Protein AF-A0A0T0PX88-F1 (afdb_monomer_lite)

pLDDT: mean 82.86, std 15.54, range [36.75, 94.56]

Secondary structure (DSSP, 8-state):
---HHHHEEEHHHHHHHHHT--HHHHHHHHHHT-S-EE--TT--S-EEEHHHHHHHHHTTTPPTTTTTT--

Foldseek 3Di:
DDDQVNQKAWALVSLCVQQVHDSVVSVVCVVVVLAAWDDDPPDPHIMDGSVVRCVSQVVVVHHRNPPNPPD

Radius of gyration: 11.99 Å; chains: 1; bounding box: 27×30×26 Å

Sequence (71 aa):
MNRLADDILRGAKAIAEFTGLEEWEVYYLKKSGALPVFKLPGCRGLFARKSEIERAFSARGLQAGGLAEAA

Structure (mmCIF, N/CA/C/O backbone):
data_AF-A0A0T0PX88-F1
#
_entry.id   AF-A0A0T0PX88-F1
#
loop_
_atom_site.group_PDB
_atom_site.id
_atom_site.type_symbol
_atom_site.label_atom_id
_atom_site.label_alt_id
_atom_site.label_comp_id
_atom_site.label_asym_id
_atom_site.label_entity_id
_atom_site.label_seq_id
_atom_site.pdbx_PDB_ins_code
_atom_site.Cartn_x
_atom_site.Cartn_y
_atom_site.Cartn_z
_atom_site.occupancy
_atom_site.B_iso_or_equiv
_atom_site.auth_seq_id
_atom_site.auth_comp_id
_atom_site.auth_asym_id
_atom_site.auth_atom_id
_atom_site.pdbx_PDB_model_num
ATOM 1 N N . MET A 1 1 ? -15.549 -12.604 -13.455 1.00 43.97 1 MET A N 1
ATOM 2 C CA . MET A 1 1 ? -14.154 -13.021 -13.730 1.00 43.97 1 MET A CA 1
ATOM 3 C C . MET A 1 1 ? -13.251 -11.830 -13.460 1.00 43.97 1 MET A C 1
ATOM 5 O O . MET A 1 1 ? -13.277 -10.891 -14.242 1.00 43.97 1 MET A O 1
ATOM 9 N N . ASN A 1 2 ? -12.536 -11.827 -12.332 1.00 52.50 2 ASN A N 1
ATOM 10 C CA . ASN A 1 2 ? -11.657 -10.718 -11.955 1.00 52.50 2 ASN A CA 1
ATOM 11 C C . ASN A 1 2 ? -10.312 -10.901 -12.679 1.00 52.50 2 ASN A C 1
ATOM 13 O O . ASN A 1 2 ? -9.624 -11.897 -12.449 1.00 52.50 2 ASN A O 1
ATOM 17 N N . ARG A 1 3 ? -9.979 -10.027 -13.635 1.00 64.12 3 ARG A N 1
ATOM 18 C CA . ARG A 1 3 ? -8.708 -10.108 -14.369 1.00 64.12 3 ARG A CA 1
ATOM 19 C C . ARG A 1 3 ? -7.611 -9.577 -13.448 1.00 64.12 3 ARG A C 1
ATOM 21 O O . ARG A 1 3 ? -7.733 -8.478 -12.932 1.00 64.12 3 ARG A O 1
ATOM 28 N N . LEU A 1 4 ? -6.520 -10.327 -13.274 1.00 62.94 4 LEU A N 1
ATOM 29 C CA . LEU A 1 4 ? -5.374 -9.931 -12.432 1.00 62.94 4 LEU A CA 1
ATOM 30 C C . LEU A 1 4 ? -4.824 -8.532 -12.768 1.00 62.94 4 LEU A C 1
ATOM 32 O O . LEU A 1 4 ? -4.234 -7.880 -11.915 1.00 62.94 4 LEU A O 1
ATOM 36 N N . ALA A 1 5 ? -5.027 -8.065 -14.001 1.00 67.56 5 ALA A N 1
ATOM 37 C CA . ALA A 1 5 ? -4.659 -6.720 -14.424 1.00 67.56 5 ALA A CA 1
ATOM 38 C C . ALA A 1 5 ? -5.418 -5.612 -13.665 1.00 67.56 5 ALA A C 1
ATOM 40 O O . ALA A 1 5 ? -4.818 -4.583 -13.369 1.00 67.56 5 ALA A O 1
ATOM 41 N N . ASP A 1 6 ? -6.690 -5.831 -13.317 1.00 79.19 6 ASP A N 1
ATOM 42 C CA . ASP A 1 6 ? -7.547 -4.860 -12.622 1.00 79.19 6 ASP A CA 1
ATOM 43 C C . ASP A 1 6 ? -7.306 -4.819 -1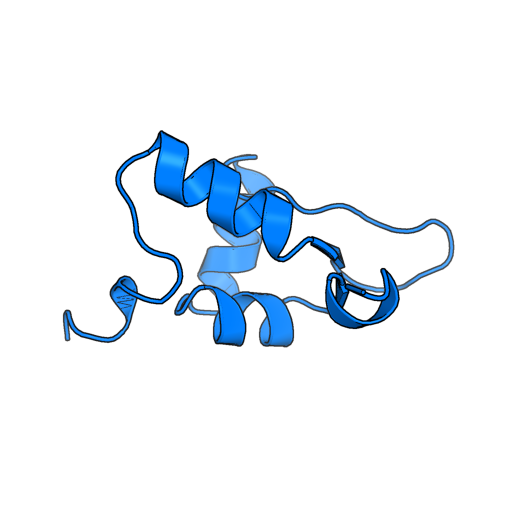1.100 1.00 79.19 6 ASP A C 1
ATOM 45 O O . ASP A 1 6 ? -7.673 -3.845 -10.433 1.00 79.19 6 ASP A O 1
ATOM 49 N N . ASP A 1 7 ? -6.661 -5.856 -10.552 1.00 89.12 7 ASP A N 1
ATOM 50 C CA . ASP A 1 7 ? -6.329 -5.983 -9.126 1.00 89.12 7 ASP A CA 1
ATOM 51 C C . ASP A 1 7 ? -5.021 -5.263 -8.747 1.00 89.12 7 ASP A C 1
ATOM 53 O O . ASP A 1 7 ? -4.773 -5.015 -7.570 1.00 89.12 7 ASP A O 1
ATOM 57 N N . ILE A 1 8 ? -4.178 -4.888 -9.718 1.00 91.75 8 ILE A N 1
ATOM 58 C CA . ILE A 1 8 ? -2.867 -4.278 -9.445 1.00 91.75 8 ILE A CA 1
ATOM 59 C C . ILE A 1 8 ? -2.943 -2.748 -9.459 1.00 91.75 8 ILE A C 1
ATOM 61 O O . ILE A 1 8 ? -3.239 -2.126 -10.478 1.00 91.75 8 ILE A O 1
ATOM 65 N N . LEU A 1 9 ? -2.541 -2.138 -8.347 1.00 93.31 9 LEU A N 1
ATOM 66 C CA . LEU A 1 9 ? -2.265 -0.709 -8.221 1.00 93.31 9 LEU A CA 1
ATOM 67 C C . LEU A 1 9 ? -0.798 -0.428 -8.548 1.00 93.31 9 LEU A C 1
ATOM 69 O O . LEU A 1 9 ? 0.097 -1.155 -8.108 1.00 93.31 9 LEU A O 1
ATOM 73 N N . ARG A 1 10 ? -0.549 0.638 -9.317 1.00 93.62 10 ARG A N 1
ATOM 74 C CA . ARG A 1 10 ? 0.793 1.041 -9.761 1.00 93.62 10 ARG A CA 1
ATOM 75 C C . ARG A 1 10 ? 1.128 2.442 -9.259 1.00 93.62 10 ARG A C 1
ATOM 77 O O . ARG A 1 10 ? 0.497 3.415 -9.653 1.00 93.62 10 ARG A O 1
ATOM 84 N N . GLY A 1 11 ? 2.182 2.540 -8.461 1.00 93.56 11 GLY A N 1
ATOM 85 C CA . GLY A 1 11 ? 2.673 3.786 -7.879 1.00 93.56 11 GLY A CA 1
ATOM 86 C C . GLY A 1 11 ? 1.975 4.161 -6.573 1.00 93.56 11 GLY A C 1
ATOM 87 O O . GLY A 1 11 ? 0.893 3.670 -6.263 1.00 93.56 11 GLY A O 1
ATOM 88 N N . ALA A 1 12 ? 2.621 5.043 -5.805 1.00 93.06 12 ALA A N 1
ATOM 89 C CA . ALA A 1 12 ? 2.096 5.519 -4.526 1.00 93.06 12 ALA A CA 1
ATOM 90 C C . ALA A 1 12 ? 0.760 6.252 -4.699 1.00 93.06 12 ALA A C 1
ATOM 92 O O . ALA A 1 12 ? -0.166 5.964 -3.955 1.00 93.06 12 ALA A O 1
ATOM 93 N N . LYS A 1 13 ? 0.630 7.086 -5.737 1.00 93.81 13 LYS A N 1
ATOM 94 C CA . LYS A 1 13 ? -0.616 7.775 -6.085 1.00 93.81 13 LYS A CA 1
ATOM 95 C C . LYS A 1 13 ? -1.825 6.842 -6.239 1.00 93.81 13 LYS A C 1
ATOM 97 O O . LYS A 1 13 ? -2.827 7.040 -5.570 1.00 93.81 13 LYS A O 1
ATOM 102 N N . ALA A 1 14 ? -1.720 5.786 -7.048 1.00 93.56 14 ALA A N 1
ATOM 103 C CA . ALA A 1 14 ? -2.839 4.857 -7.243 1.00 93.56 14 ALA A CA 1
ATOM 104 C C . ALA A 1 14 ? -3.205 4.099 -5.956 1.00 93.56 14 ALA A C 1
ATOM 106 O O . ALA A 1 14 ? -4.358 3.735 -5.748 1.00 93.56 14 ALA A O 1
ATOM 107 N N . ILE A 1 15 ? -2.212 3.840 -5.100 1.00 93.25 15 ILE A N 1
ATOM 108 C CA . ILE A 1 15 ? -2.429 3.217 -3.794 1.00 93.25 15 ILE A CA 1
ATOM 109 C C . ILE A 1 15 ? -3.146 4.192 -2.862 1.00 93.25 15 ILE A C 1
ATOM 111 O O . ILE A 1 15 ? -4.150 3.808 -2.281 1.00 93.25 15 ILE A O 1
ATOM 115 N N . ALA A 1 16 ? -2.674 5.436 -2.788 1.00 93.94 16 ALA A N 1
ATOM 116 C CA . ALA A 1 16 ? -3.268 6.525 -2.021 1.00 93.94 16 ALA A CA 1
ATOM 117 C C . ALA A 1 16 ? -4.746 6.734 -2.384 1.00 93.94 16 ALA A C 1
ATOM 119 O O . ALA A 1 16 ? -5.599 6.681 -1.500 1.00 93.94 16 ALA A O 1
ATOM 120 N N . GLU A 1 17 ? -5.054 6.846 -3.681 1.00 93.00 17 GLU A N 1
ATOM 121 C CA . GLU A 1 17 ? -6.427 6.976 -4.188 1.00 93.00 17 GLU A CA 1
ATOM 122 C C . GLU A 1 17 ? -7.314 5.787 -3.791 1.00 93.00 17 GLU A C 1
ATOM 124 O O . GLU A 1 17 ? -8.484 5.968 -3.471 1.00 93.00 17 GLU A O 1
ATOM 129 N N . PHE A 1 18 ? -6.767 4.569 -3.774 1.00 92.06 18 PHE A N 1
ATOM 130 C CA . PHE A 1 18 ? -7.519 3.377 -3.383 1.00 92.06 18 PHE A CA 1
ATOM 131 C C . PHE A 1 18 ? -7.724 3.259 -1.866 1.00 92.06 18 PHE A C 1
ATOM 133 O O . PHE A 1 18 ? -8.781 2.830 -1.414 1.00 92.06 18 PHE A O 1
ATOM 140 N N . THR A 1 19 ? -6.714 3.601 -1.065 1.00 90.06 19 THR A N 1
ATOM 141 C CA . THR A 1 19 ? -6.767 3.460 0.397 1.00 90.06 19 THR A CA 1
ATOM 142 C C . THR A 1 19 ? -7.398 4.656 1.103 1.00 90.06 19 THR A C 1
ATOM 144 O O . THR A 1 19 ? -7.758 4.525 2.272 1.00 90.06 19 THR A O 1
ATOM 147 N N . GLY A 1 20 ? -7.507 5.805 0.430 1.00 90.88 20 GLY A N 1
ATOM 148 C CA . GLY A 1 20 ? -7.857 7.090 1.043 1.00 90.88 20 GLY A CA 1
ATOM 149 C C . GLY A 1 20 ? -6.729 7.678 1.898 1.00 90.88 20 GLY A C 1
ATOM 150 O O . GLY A 1 20 ? -7.005 8.396 2.848 1.00 90.88 20 GLY A O 1
ATOM 151 N N . LEU A 1 21 ? -5.478 7.318 1.599 1.00 90.50 21 LEU A N 1
ATOM 152 C CA . LEU A 1 21 ? -4.285 7.802 2.307 1.00 90.50 21 LEU A CA 1
ATOM 153 C C . LEU A 1 21 ? -3.611 8.898 1.489 1.00 90.50 21 LEU A C 1
ATOM 155 O O . LEU A 1 21 ? -3.761 8.934 0.270 1.00 90.50 21 LEU A O 1
ATOM 159 N N . GLU A 1 22 ? -2.773 9.711 2.118 1.00 93.12 22 GLU A N 1
ATOM 160 C CA . GLU A 1 22 ? -1.844 10.568 1.385 1.00 93.12 22 GLU A CA 1
ATOM 161 C C . GLU A 1 22 ? -0.627 9.776 0.867 1.00 93.12 22 GLU A C 1
ATOM 163 O O . GLU A 1 22 ? -0.206 8.763 1.436 1.00 93.12 22 GLU A O 1
ATOM 168 N N . GLU A 1 23 ? 0.010 10.240 -0.216 1.00 93.81 23 GLU A N 1
ATOM 169 C CA . GLU A 1 23 ? 1.166 9.536 -0.799 1.00 93.81 23 GLU A CA 1
ATOM 170 C C . GLU A 1 23 ? 2.322 9.365 0.203 1.00 93.81 23 GLU A C 1
ATOM 172 O O . GLU A 1 23 ? 3.018 8.346 0.179 1.00 93.81 23 GLU A O 1
ATOM 177 N N . TRP A 1 24 ? 2.527 10.328 1.109 1.00 94.00 24 TRP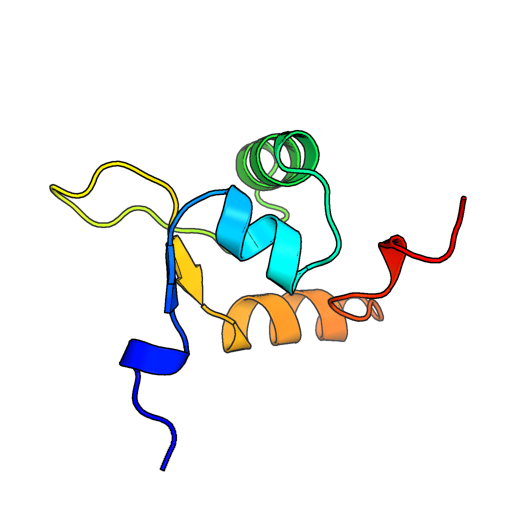 A N 1
ATOM 178 C CA . TRP A 1 24 ? 3.564 10.232 2.140 1.00 94.00 24 TRP A CA 1
ATOM 179 C C . TRP A 1 24 ? 3.257 9.130 3.165 1.00 94.00 24 TRP A C 1
ATOM 181 O O . TRP A 1 24 ? 4.176 8.410 3.570 1.00 94.00 24 TRP A O 1
ATOM 191 N N . GLU A 1 2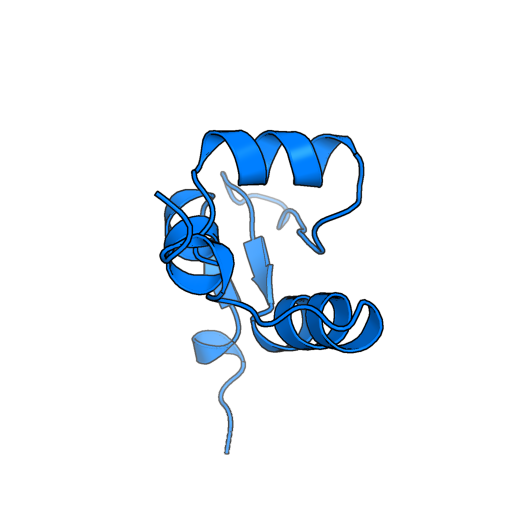5 ? 1.984 8.932 3.521 1.00 93.31 25 GLU A N 1
ATOM 192 C CA . GLU A 1 25 ? 1.538 7.857 4.411 1.00 93.31 25 GLU A CA 1
ATOM 193 C C . GLU A 1 25 ? 1.770 6.497 3.763 1.00 93.31 25 GLU A C 1
ATOM 195 O O . GLU A 1 25 ? 2.255 5.574 4.415 1.00 93.31 25 GLU A O 1
ATOM 200 N N . VAL A 1 26 ? 1.530 6.380 2.452 1.00 93.00 26 VAL A N 1
ATOM 201 C CA . VAL A 1 26 ? 1.837 5.160 1.691 1.00 93.00 26 VAL A CA 1
ATOM 202 C C . VAL A 1 26 ? 3.319 4.801 1.820 1.00 93.00 26 VAL A C 1
ATOM 204 O O . VAL A 1 26 ? 3.658 3.649 2.104 1.00 93.00 26 VAL A O 1
ATOM 207 N N . TYR A 1 27 ? 4.230 5.768 1.665 1.00 92.94 27 TYR A N 1
ATOM 208 C CA . TYR A 1 27 ? 5.666 5.519 1.840 1.00 92.94 27 TYR A CA 1
ATOM 209 C C . TYR A 1 27 ? 6.045 5.203 3.290 1.00 92.94 27 TYR A C 1
ATOM 211 O O . TYR A 1 27 ? 6.897 4.336 3.516 1.00 92.94 27 TYR A O 1
ATOM 219 N N . TYR A 1 28 ? 5.425 5.879 4.257 1.00 93.44 28 TYR A N 1
ATOM 220 C CA . TYR A 1 28 ? 5.646 5.644 5.680 1.00 93.44 28 TYR A CA 1
ATOM 221 C C . TYR A 1 28 ? 5.203 4.233 6.092 1.00 93.44 28 TYR A C 1
ATOM 223 O O . TYR A 1 28 ? 5.999 3.472 6.647 1.00 93.44 28 TYR A O 1
ATOM 231 N N . LEU A 1 29 ? 3.984 3.833 5.728 1.00 90.06 29 LEU A N 1
ATOM 232 C CA . LEU A 1 29 ? 3.425 2.513 6.021 1.00 90.06 29 LEU A CA 1
ATOM 233 C C . LE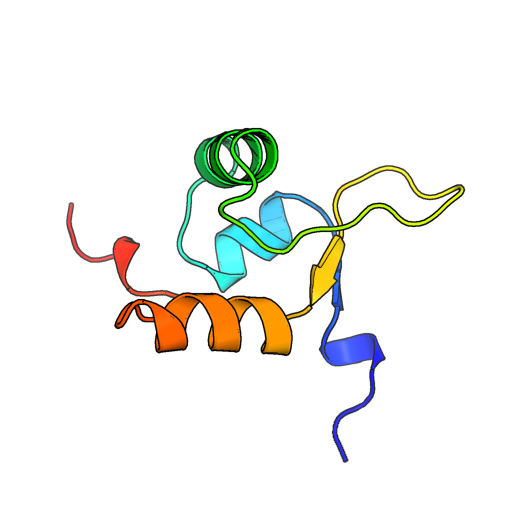U A 1 29 ? 4.136 1.397 5.253 1.00 90.06 29 LEU A C 1
ATOM 235 O O . LEU A 1 29 ? 4.325 0.298 5.774 1.00 90.06 29 LEU A O 1
ATOM 239 N N . LYS A 1 30 ? 4.609 1.678 4.036 1.00 92.56 30 LYS A N 1
ATOM 240 C CA . LYS A 1 30 ? 5.514 0.777 3.317 1.00 92.56 30 LYS A CA 1
ATOM 241 C C . LYS A 1 30 ? 6.827 0.585 4.074 1.00 92.56 30 LYS A C 1
ATOM 243 O O . LYS A 1 30 ? 7.338 -0.529 4.131 1.00 92.56 30 LYS A O 1
ATOM 248 N N . LYS A 1 31 ? 7.406 1.652 4.636 1.00 92.12 31 LYS A N 1
ATOM 249 C CA . LYS A 1 31 ? 8.653 1.567 5.413 1.00 92.12 31 LYS A CA 1
ATOM 250 C C . LYS A 1 31 ? 8.455 0.778 6.710 1.00 92.12 31 LYS A C 1
ATOM 252 O O . LYS A 1 31 ? 9.358 0.040 7.086 1.00 92.12 31 LYS A O 1
ATOM 257 N N . SER A 1 32 ? 7.300 0.909 7.361 1.00 89.62 32 SER A N 1
ATOM 258 C CA . SER A 1 32 ? 6.965 0.154 8.576 1.00 89.62 32 SER A CA 1
ATOM 259 C C . SER A 1 32 ? 6.472 -1.275 8.311 1.00 89.62 32 SER A C 1
ATOM 261 O O . SER A 1 32 ? 6.327 -2.046 9.254 1.00 89.62 32 SER A O 1
ATOM 263 N N . GLY A 1 33 ? 6.217 -1.644 7.049 1.00 88.81 33 GLY A N 1
ATOM 264 C CA . GLY A 1 33 ? 5.672 -2.953 6.672 1.00 88.81 33 GLY A CA 1
ATOM 265 C C . GLY A 1 33 ? 4.179 -3.117 6.981 1.00 88.81 33 GLY A C 1
ATOM 266 O O . GLY A 1 33 ? 3.652 -4.223 6.902 1.00 88.81 33 GLY A O 1
ATOM 267 N N . ALA A 1 34 ? 3.489 -2.030 7.334 1.00 87.81 34 ALA A N 1
ATOM 268 C CA . ALA A 1 34 ? 2.068 -2.039 7.665 1.00 87.81 34 ALA A CA 1
ATOM 269 C C . ALA A 1 34 ? 1.151 -2.056 6.430 1.00 87.81 34 ALA A C 1
ATOM 271 O O . ALA A 1 34 ? -0.029 -2.375 6.566 1.00 87.81 34 ALA A O 1
ATOM 272 N N . LEU A 1 35 ? 1.681 -1.725 5.248 1.00 90.94 35 LEU A N 1
ATOM 273 C CA . LEU A 1 35 ? 0.949 -1.722 3.982 1.00 90.94 35 LEU A CA 1
ATOM 274 C C . LEU A 1 35 ? 1.488 -2.823 3.050 1.00 90.94 35 LEU A C 1
ATOM 276 O O . LEU A 1 35 ? 2.697 -2.843 2.796 1.00 90.94 35 LEU A O 1
ATOM 280 N N . PRO A 1 36 ? 0.635 -3.727 2.526 1.00 91.81 36 PRO A N 1
ATOM 281 C CA . PRO A 1 36 ? 1.074 -4.828 1.677 1.00 91.81 36 PRO A CA 1
ATOM 282 C C . PRO A 1 36 ? 1.397 -4.327 0.268 1.00 91.81 36 PRO A C 1
ATOM 284 O O . PRO A 1 36 ? 0.547 -4.239 -0.618 1.00 91.81 36 PRO A O 1
ATOM 287 N N . VAL A 1 37 ? 2.665 -3.983 0.073 1.00 94.44 37 VAL A N 1
ATOM 288 C CA . VAL A 1 37 ? 3.207 -3.485 -1.189 1.00 94.44 37 VAL A CA 1
ATOM 289 C C . VAL A 1 37 ? 4.442 -4.274 -1.590 1.00 94.44 37 VAL A C 1
ATOM 291 O O . VAL A 1 37 ? 5.216 -4.736 -0.754 1.00 94.44 37 VAL A O 1
ATOM 294 N N . PHE A 1 38 ? 4.660 -4.387 -2.892 1.00 92.50 38 PHE A N 1
ATOM 295 C CA . PHE A 1 38 ? 5.776 -5.109 -3.480 1.00 92.50 38 PHE A CA 1
ATOM 296 C C . PHE A 1 38 ? 6.445 -4.291 -4.587 1.00 92.50 38 PHE A C 1
ATOM 298 O O . PHE A 1 38 ? 5.924 -3.287 -5.080 1.00 92.50 38 PHE A O 1
ATOM 305 N N . LYS A 1 39 ? 7.649 -4.718 -4.970 1.00 90.94 39 LYS A N 1
ATOM 306 C CA . LYS A 1 39 ? 8.358 -4.215 -6.148 1.00 90.94 39 LYS A CA 1
ATOM 307 C C . LYS A 1 39 ? 8.433 -5.322 -7.184 1.00 90.94 39 LYS A C 1
ATOM 309 O O . LYS A 1 39 ? 8.762 -6.454 -6.846 1.00 90.94 39 LYS A O 1
ATOM 314 N N . LEU A 1 40 ? 8.179 -4.974 -8.438 1.00 87.69 40 LEU A N 1
ATOM 315 C CA . LEU A 1 40 ? 8.424 -5.871 -9.558 1.00 87.69 40 LEU A CA 1
ATOM 316 C C . LEU A 1 40 ? 9.861 -5.672 -10.069 1.00 87.69 40 LEU A C 1
ATOM 318 O O . LEU A 1 40 ? 10.275 -4.521 -10.252 1.00 87.69 40 LEU A O 1
ATOM 322 N N . PRO A 1 41 ? 10.633 -6.751 -10.295 1.00 88.38 41 PRO A N 1
ATOM 323 C CA . PRO A 1 41 ? 11.958 -6.657 -10.900 1.00 88.38 41 PRO A CA 1
ATOM 324 C C . PRO A 1 41 ? 11.909 -5.903 -12.233 1.00 88.38 41 PRO A C 1
ATOM 326 O O . PRO A 1 41 ? 11.032 -6.145 -13.057 1.00 88.38 41 PRO A O 1
ATOM 329 N N . GLY A 1 42 ? 12.832 -4.961 -12.436 1.00 87.56 42 GLY A N 1
ATOM 330 C CA . GLY A 1 42 ? 12.887 -4.148 -13.657 1.00 87.56 42 GLY A CA 1
ATOM 331 C C . GLY A 1 42 ? 11.815 -3.055 -13.769 1.00 87.56 42 GLY A C 1
ATOM 332 O O . GLY A 1 42 ? 11.874 -2.248 -14.693 1.00 87.56 42 GLY A O 1
ATOM 333 N N . CYS A 1 43 ? 10.866 -2.961 -12.833 1.00 85.56 43 CYS A N 1
ATOM 334 C CA . CYS A 1 43 ? 9.881 -1.884 -12.808 1.00 85.56 43 CYS A CA 1
ATOM 335 C C . CYS A 1 43 ? 10.259 -0.801 -11.794 1.00 85.56 43 CYS A C 1
ATOM 337 O O . CYS A 1 43 ? 10.616 -1.075 -10.646 1.00 85.56 43 CYS A O 1
ATOM 339 N N . ARG A 1 44 ? 10.108 0.464 -12.196 1.00 83.75 44 ARG A N 1
ATOM 340 C CA . ARG A 1 44 ? 10.222 1.605 -11.284 1.00 83.75 44 ARG A CA 1
ATOM 341 C C . ARG A 1 44 ? 8.869 1.848 -10.615 1.00 83.75 44 ARG A C 1
ATOM 343 O O . ARG A 1 44 ? 7.880 2.065 -11.304 1.00 83.75 44 ARG A O 1
ATOM 350 N N . GLY A 1 45 ? 8.837 1.846 -9.284 1.00 87.38 45 GLY A N 1
ATOM 351 C CA . GLY A 1 45 ? 7.648 2.206 -8.502 1.00 87.38 45 GLY A CA 1
ATOM 352 C C . GLY A 1 45 ? 7.254 1.174 -7.448 1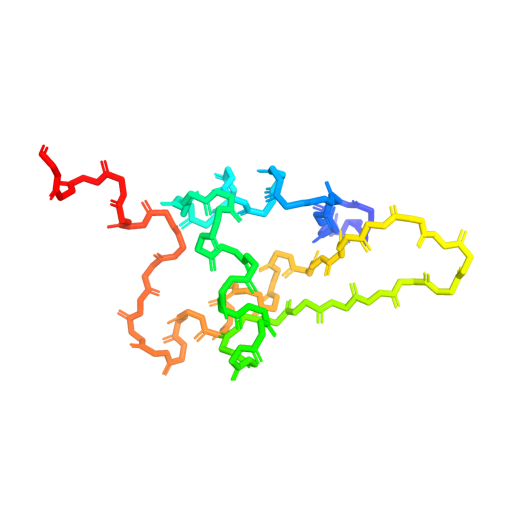.00 87.38 45 GLY A C 1
ATOM 353 O O . GLY A 1 45 ? 7.930 0.160 -7.263 1.00 87.38 45 GLY A O 1
ATOM 354 N N . LEU A 1 46 ? 6.175 1.480 -6.726 1.00 91.44 46 LEU A N 1
ATOM 355 C CA . LEU A 1 46 ? 5.500 0.549 -5.823 1.00 91.44 46 LEU A CA 1
ATOM 356 C C . LEU A 1 46 ? 4.338 -0.116 -6.546 1.00 91.44 46 LEU A C 1
ATOM 358 O O . LEU A 1 46 ? 3.678 0.514 -7.366 1.00 91.44 46 LEU A O 1
ATOM 362 N N . PHE A 1 47 ? 4.076 -1.364 -6.196 1.00 93.88 47 PHE A N 1
ATOM 363 C CA . PHE A 1 47 ? 2.915 -2.102 -6.654 1.00 93.88 47 PHE A CA 1
ATOM 364 C C . PHE A 1 47 ? 2.178 -2.648 -5.443 1.00 93.88 47 PHE A C 1
ATOM 366 O O . PHE A 1 47 ? 2.798 -2.987 -4.436 1.00 93.88 47 PHE A O 1
ATOM 373 N N . ALA A 1 48 ? 0.861 -2.728 -5.534 1.00 94.56 48 ALA A N 1
ATOM 374 C CA . ALA A 1 48 ? 0.047 -3.360 -4.509 1.00 94.56 48 ALA A CA 1
ATOM 375 C C . ALA A 1 48 ? -1.125 -4.087 -5.158 1.00 94.56 48 ALA A C 1
ATOM 377 O O . ALA A 1 48 ? -1.550 -3.727 -6.256 1.00 94.56 48 ALA A O 1
ATOM 378 N N . ARG A 1 49 ? -1.634 -5.114 -4.482 1.00 93.81 49 ARG A N 1
ATOM 379 C CA . ARG A 1 49 ? -2.874 -5.784 -4.874 1.00 93.81 49 ARG A CA 1
ATOM 380 C C . ARG A 1 49 ? -4.023 -5.192 -4.077 1.00 93.81 49 ARG A C 1
ATOM 382 O O . ARG A 1 49 ? -3.928 -5.145 -2.851 1.00 93.81 49 ARG A O 1
ATOM 389 N N . LYS A 1 50 ? -5.092 -4.772 -4.756 1.00 91.69 50 LYS A N 1
ATOM 390 C CA . LYS A 1 50 ? -6.311 -4.247 -4.122 1.00 91.69 50 LYS A CA 1
ATOM 391 C C . LYS A 1 50 ? -6.850 -5.248 -3.106 1.00 91.69 50 LYS A C 1
ATOM 393 O O . LYS A 1 50 ? -6.937 -4.925 -1.927 1.00 91.69 50 LYS A O 1
ATOM 398 N N . SER A 1 51 ? -7.036 -6.493 -3.542 1.00 90.62 51 SER A N 1
ATOM 399 C CA . SER A 1 51 ? -7.506 -7.596 -2.698 1.00 90.62 51 SER A CA 1
ATOM 400 C C . SER A 1 51 ? -6.660 -7.834 -1.438 1.00 90.62 51 SER A C 1
ATOM 402 O O . SER A 1 51 ? -7.181 -8.195 -0.382 1.00 90.62 51 SER A O 1
ATOM 404 N N . GLU A 1 52 ? -5.344 -7.623 -1.513 1.00 92.19 52 GLU A N 1
ATOM 405 C CA . GLU A 1 52 ? -4.448 -7.811 -0.370 1.00 92.19 52 GLU A CA 1
ATOM 406 C C . GLU A 1 52 ? -4.493 -6.633 0.604 1.00 92.19 52 GLU A C 1
ATOM 408 O O . GLU A 1 52 ? -4.478 -6.843 1.818 1.00 92.19 52 GLU A O 1
ATOM 413 N N . ILE A 1 53 ? -4.613 -5.410 0.083 1.00 91.38 53 ILE A N 1
ATOM 414 C CA . ILE A 1 53 ? -4.871 -4.214 0.889 1.00 91.38 53 ILE A CA 1
ATOM 415 C C . ILE A 1 53 ? -6.199 -4.365 1.632 1.00 91.38 53 ILE A C 1
ATOM 417 O O . ILE A 1 53 ? -6.228 -4.224 2.852 1.00 91.38 53 ILE A O 1
ATOM 421 N N . GLU A 1 54 ? -7.278 -4.706 0.927 1.00 90.06 54 GLU A N 1
ATOM 422 C CA . GLU A 1 54 ? -8.608 -4.890 1.517 1.00 90.06 54 GLU A CA 1
ATOM 423 C C . GLU A 1 54 ? -8.585 -5.942 2.623 1.00 90.06 54 GLU A C 1
ATOM 425 O O . GLU A 1 54 ? -9.128 -5.724 3.708 1.00 90.06 54 GLU A O 1
ATOM 430 N N . ARG A 1 55 ? -7.894 -7.065 2.392 1.00 88.62 55 ARG A N 1
ATOM 431 C CA . ARG A 1 55 ? -7.715 -8.111 3.402 1.00 88.62 55 ARG A CA 1
ATOM 432 C C . ARG A 1 55 ? -6.932 -7.613 4.616 1.00 88.62 55 ARG A C 1
ATOM 434 O O . ARG A 1 55 ? -7.322 -7.914 5.743 1.00 88.62 55 ARG A O 1
ATOM 441 N N . ALA A 1 56 ? -5.843 -6.872 4.409 1.00 88.19 56 ALA A N 1
ATOM 442 C CA . ALA A 1 56 ? -5.032 -6.328 5.496 1.00 88.19 56 ALA A CA 1
ATOM 443 C C . ALA A 1 56 ? -5.801 -5.294 6.335 1.00 88.19 56 ALA A C 1
ATOM 445 O O . ALA A 1 56 ? -5.655 -5.268 7.556 1.00 88.19 56 ALA A O 1
ATOM 446 N N . PHE A 1 57 ? -6.638 -4.478 5.694 1.00 85.06 57 PHE A N 1
ATOM 447 C CA . PHE A 1 57 ? -7.459 -3.463 6.353 1.00 85.06 57 PHE A CA 1
ATOM 448 C C . PHE A 1 57 ? -8.619 -4.118 7.109 1.00 85.06 57 PHE A C 1
ATOM 450 O O . PHE A 1 57 ? -8.781 -3.879 8.305 1.00 85.06 57 PHE A O 1
ATOM 457 N N . SER A 1 58 ? -9.329 -5.051 6.470 1.00 84.19 58 SER A N 1
ATOM 458 C CA . SER A 1 58 ? -10.433 -5.797 7.089 1.00 84.19 58 SER A CA 1
ATOM 459 C C . SER A 1 58 ? -9.974 -6.602 8.306 1.00 84.19 58 SER A C 1
ATOM 461 O O . SER A 1 58 ? -10.642 -6.603 9.335 1.00 84.19 58 SER A O 1
ATOM 463 N N . ALA A 1 59 ? -8.799 -7.241 8.237 1.00 79.50 59 ALA A N 1
ATOM 464 C CA . ALA A 1 59 ? -8.216 -7.968 9.369 1.00 79.50 59 ALA A CA 1
ATOM 465 C C . ALA A 1 59 ? -7.896 -7.064 10.575 1.00 79.50 59 ALA A C 1
ATOM 467 O O . ALA A 1 59 ? -7.762 -7.553 11.695 1.00 79.50 59 ALA A O 1
ATOM 468 N N . ARG A 1 60 ? -7.772 -5.751 10.349 1.00 78.19 60 ARG A N 1
ATOM 469 C CA . ARG A 1 60 ? -7.535 -4.725 11.372 1.00 78.19 60 ARG A CA 1
ATOM 470 C C . ARG A 1 60 ? -8.809 -3.966 11.763 1.00 78.19 60 ARG A C 1
ATOM 472 O O . ARG A 1 60 ? -8.720 -3.036 12.555 1.00 78.19 60 ARG A O 1
ATOM 479 N N . GLY A 1 61 ? -9.969 -4.342 11.215 1.00 78.56 61 GLY A N 1
ATOM 480 C CA . GLY A 1 61 ? -11.234 -3.631 11.421 1.00 78.56 61 GLY A CA 1
ATOM 481 C C . GLY A 1 61 ? -11.294 -2.253 10.750 1.00 78.56 61 GLY A C 1
ATOM 482 O O . GLY A 1 61 ? -12.115 -1.427 11.133 1.00 78.56 61 GLY A O 1
ATOM 483 N N . LEU A 1 62 ? -10.420 -1.991 9.775 1.00 75.50 62 LEU A N 1
ATOM 484 C CA . LEU A 1 62 ? -10.341 -0.734 9.030 1.00 75.50 62 LEU A CA 1
ATOM 485 C C . LEU A 1 62 ? -11.008 -0.896 7.658 1.00 75.50 62 LEU A C 1
ATOM 487 O O . LEU A 1 62 ? -10.937 -1.967 7.056 1.00 75.50 62 LEU A O 1
ATOM 491 N N . GLN A 1 63 ? -11.614 0.172 7.135 1.00 67.94 63 GLN A N 1
ATOM 492 C CA . GLN A 1 63 ? -12.098 0.206 5.752 1.00 67.94 63 GLN A CA 1
ATOM 493 C C . GLN A 1 63 ? -11.078 0.912 4.855 1.00 67.94 63 GLN A C 1
ATOM 495 O O . GLN A 1 63 ? -10.590 1.992 5.191 1.00 67.94 63 GLN A O 1
ATOM 500 N N . ALA A 1 64 ? -10.744 0.302 3.714 1.00 62.03 64 ALA A N 1
ATOM 501 C CA . ALA A 1 64 ? -9.988 0.985 2.666 1.00 62.03 64 ALA A CA 1
ATOM 502 C C . ALA A 1 64 ? -10.879 2.108 2.107 1.00 62.03 64 ALA A C 1
ATOM 504 O O . ALA A 1 64 ? -11.976 1.830 1.630 1.00 62.03 64 ALA A O 1
ATOM 505 N N . GLY A 1 65 ? -10.450 3.365 2.258 1.00 60.69 65 GLY A N 1
ATOM 506 C CA . GLY A 1 65 ? -11.238 4.561 1.935 1.00 60.69 65 GLY A CA 1
ATOM 507 C C . GLY A 1 65 ? -11.778 5.343 3.142 1.00 60.69 65 GLY A C 1
ATOM 508 O O . GLY A 1 65 ? -12.285 6.443 2.960 1.00 60.69 65 GLY A O 1
ATOM 509 N N . GLY A 1 66 ? -11.640 4.834 4.374 1.00 51.50 66 GLY A N 1
ATOM 510 C CA . GLY A 1 66 ? -12.265 5.428 5.568 1.00 51.50 66 GLY A CA 1
ATOM 511 C C . GLY A 1 66 ? -11.516 6.582 6.253 1.00 51.50 66 GLY A C 1
ATOM 512 O O . GLY A 1 66 ? -11.974 7.051 7.289 1.00 51.50 66 GLY A O 1
ATOM 513 N N . LEU A 1 67 ? -10.365 7.029 5.737 1.00 53.31 67 LEU A N 1
ATOM 514 C CA . LEU A 1 67 ? -9.582 8.119 6.351 1.00 53.31 67 LEU A CA 1
ATOM 515 C C . LEU A 1 67 ? -9.846 9.497 5.722 1.00 53.31 67 LEU A C 1
ATOM 517 O O . LEU A 1 67 ? -9.405 10.504 6.266 1.00 53.31 67 LEU A O 1
ATOM 521 N N . ALA A 1 68 ? -10.611 9.559 4.628 1.00 49.91 68 ALA A N 1
ATOM 522 C CA . ALA A 1 68 ? -10.922 10.809 3.933 1.00 49.91 68 ALA A CA 1
ATOM 523 C C . ALA A 1 68 ? -12.057 11.639 4.580 1.00 49.91 68 ALA A C 1
ATOM 525 O O . ALA A 1 68 ? -12.298 12.756 4.138 1.00 49.91 68 ALA A O 1
ATOM 526 N N . GLU A 1 69 ? -12.742 11.137 5.618 1.00 41.81 69 GLU A N 1
ATOM 527 C CA . GLU A 1 69 ? -13.880 11.825 6.269 1.00 41.81 69 GLU A CA 1
ATOM 528 C C . GLU A 1 69 ? -13.591 12.360 7.689 1.00 41.81 69 GLU A C 1
ATOM 530 O O . GLU A 1 69 ? -14.512 12.749 8.400 1.00 41.81 69 GLU A O 1
ATOM 535 N N . ALA A 1 70 ? -12.330 12.406 8.132 1.00 40.44 70 ALA A N 1
ATOM 536 C CA . ALA A 1 70 ? -11.974 12.849 9.490 1.00 40.44 70 ALA A CA 1
ATOM 537 C C . ALA A 1 70 ? -11.243 14.209 9.556 1.00 40.44 70 ALA A C 1
ATOM 539 O O . ALA A 1 70 ? -10.446 14.419 10.473 1.00 40.44 70 ALA A O 1
ATOM 540 N N . ALA A 1 71 ? -11.496 15.115 8.604 1.00 36.75 71 ALA A N 1
ATOM 541 C CA . ALA A 1 71 ? -10.944 16.476 8.593 1.00 36.75 71 ALA A CA 1
ATOM 542 C C . ALA A 1 71 ? -12.045 17.542 8.592 1.00 36.75 71 ALA A C 1
ATOM 544 O O . ALA 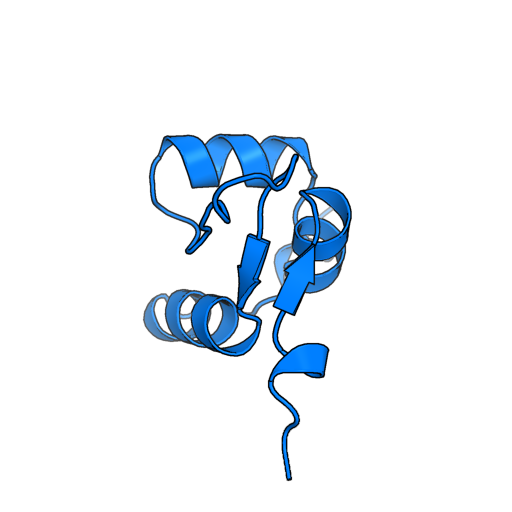A 1 71 ? -12.991 17.409 7.783 1.00 36.75 71 ALA A O 1
#